Protein AF-A0A8B6FJ71-F1 (afdb_monomer_lite)

pLDDT: mean 86.59, std 10.69, range [37.06, 95.31]

Sequence (126 aa):
MKELDATSPEELDLLNKWLGPQSKKQASSLRVANVHDETRGLEKIWERLDERYGAPESVAASLKERLDRFPKIKNNEYDKLYELADLLSEIDSVKQNERYKLVLAYFDASYGVNEIVTKLPYFHAD

Organism: Mytilus galloprovincialis (NCBI:txid29158)

Foldseek 3Di:
DPDPPQDLVRVLVVCCVPDDPVLNVVLVVLCVVPVVPSPVSSVVSVVVCCVVQVQLVNVLVVLVVVLLPLAQDEPPNVVSVVVLVVSVVVLVVQCVDPNNVVVSCVCVDPVVVVSSLRSYYPDDDD

Radius of gyration: 18.81 Å; chains: 1; bounding box: 39×29×54 Å

Structure (mmCIF, N/CA/C/O backbone):
data_AF-A0A8B6FJ71-F1
#
_entry.id   AF-A0A8B6FJ71-F1
#
loop_
_atom_site.group_PDB
_atom_site.id
_atom_site.type_symbol
_atom_site.label_atom_id
_atom_site.label_alt_id
_atom_site.label_comp_id
_atom_site.label_asym_id
_atom_site.label_entity_id
_atom_site.label_seq_id
_atom_site.pdbx_PDB_ins_code
_atom_site.Cartn_x
_atom_site.Cartn_y
_atom_site.Cartn_z
_atom_site.occupancy
_atom_site.B_iso_or_equiv
_atom_site.auth_seq_id
_atom_site.auth_comp_id
_atom_site.auth_asym_id
_atom_site.auth_atom_id
_atom_site.pdbx_PDB_model_num
ATOM 1 N N . MET A 1 1 ? -1.415 17.917 -7.539 1.00 37.06 1 MET A N 1
ATOM 2 C CA . MET A 1 1 ? -0.119 17.214 -7.502 1.00 37.06 1 MET A CA 1
ATOM 3 C C . MET A 1 1 ? 0.507 17.370 -8.871 1.00 37.06 1 MET A C 1
ATOM 5 O O . MET A 1 1 ? -0.147 17.013 -9.838 1.00 37.06 1 MET A O 1
ATOM 9 N N . LYS A 1 2 ? 1.697 17.971 -8.977 1.00 40.56 2 LYS A N 1
ATOM 10 C CA . LYS A 1 2 ? 2.524 17.742 -10.164 1.00 40.56 2 LYS A CA 1
ATOM 11 C C . LYS A 1 2 ? 3.074 16.339 -9.980 1.00 40.56 2 LYS A C 1
ATOM 13 O O . LYS A 1 2 ? 3.909 16.137 -9.101 1.00 40.56 2 LYS A O 1
ATOM 18 N N . GLU A 1 3 ? 2.509 15.385 -10.707 1.00 51.53 3 GLU A N 1
ATOM 19 C CA . GLU A 1 3 ? 3.199 14.128 -10.962 1.00 51.53 3 GLU A CA 1
ATOM 20 C C . GLU A 1 3 ? 4.597 14.499 -11.465 1.00 51.53 3 GLU A C 1
ATOM 22 O O . GLU A 1 3 ? 4.761 15.495 -12.176 1.00 51.53 3 GLU A O 1
ATOM 27 N N . LEU A 1 4 ? 5.623 13.823 -10.955 1.00 58.34 4 LEU A N 1
ATOM 28 C CA . LEU A 1 4 ? 6.982 14.043 -11.426 1.00 58.34 4 LEU A CA 1
ATOM 29 C C . LEU A 1 4 ? 6.944 13.828 -12.945 1.00 58.34 4 LEU A C 1
ATOM 31 O O . LEU A 1 4 ? 6.649 12.716 -13.366 1.00 58.34 4 LEU A O 1
ATOM 35 N N . ASP A 1 5 ? 7.229 14.857 -13.752 1.00 65.81 5 ASP A N 1
ATOM 36 C CA . ASP A 1 5 ? 7.555 14.720 -15.186 1.00 65.81 5 ASP A CA 1
ATOM 37 C C . ASP A 1 5 ? 8.917 14.000 -15.312 1.00 65.81 5 ASP A C 1
ATOM 39 O O . ASP A 1 5 ? 9.865 14.500 -15.916 1.00 65.81 5 ASP A O 1
ATOM 43 N N . ALA A 1 6 ? 9.056 12.867 -14.624 1.00 70.94 6 ALA A N 1
ATOM 44 C CA . ALA A 1 6 ? 10.247 12.056 -14.608 1.00 70.94 6 ALA A CA 1
ATOM 45 C C . ALA A 1 6 ? 10.322 11.332 -15.946 1.00 70.94 6 ALA A C 1
ATOM 47 O O . ALA A 1 6 ? 9.382 10.677 -16.393 1.00 70.94 6 ALA A O 1
ATOM 48 N N . THR A 1 7 ? 11.463 11.463 -16.596 1.00 82.88 7 THR A N 1
ATOM 49 C CA . THR A 1 7 ? 11.775 10.681 -17.786 1.00 82.88 7 THR A CA 1
ATOM 50 C C . THR A 1 7 ? 11.918 9.202 -17.407 1.00 82.88 7 THR A C 1
ATOM 52 O O . THR A 1 7 ? 12.321 8.879 -16.289 1.00 82.88 7 THR A O 1
ATOM 55 N N . SER A 1 8 ? 11.642 8.278 -18.335 1.00 81.38 8 SER A N 1
ATOM 56 C CA . SER A 1 8 ? 11.806 6.831 -18.097 1.00 81.38 8 SER A CA 1
ATOM 57 C C . SER A 1 8 ? 13.142 6.438 -17.423 1.00 81.38 8 SER A C 1
ATOM 59 O O . SER A 1 8 ? 13.118 5.599 -16.519 1.00 81.38 8 SER A O 1
ATOM 61 N N . PRO A 1 9 ? 14.307 7.030 -17.764 1.00 80.31 9 PRO A N 1
ATOM 62 C CA . PRO A 1 9 ? 15.547 6.774 -17.027 1.00 80.31 9 PRO A CA 1
ATOM 63 C C . PRO A 1 9 ? 15.528 7.239 -15.561 1.00 80.31 9 PRO A C 1
ATOM 65 O O . PRO A 1 9 ? 16.057 6.534 -14.699 1.00 80.31 9 PRO A O 1
ATOM 68 N N . GLU A 1 10 ? 14.898 8.372 -15.241 1.00 85.19 10 GLU A N 1
ATOM 69 C CA . GLU A 1 10 ? 14.757 8.849 -13.857 1.00 85.19 10 GLU A CA 1
ATOM 70 C C . GLU A 1 10 ? 13.847 7.923 -13.039 1.00 85.19 10 GLU A C 1
ATOM 72 O O . GLU A 1 10 ? 14.167 7.585 -11.897 1.00 85.19 10 GLU A O 1
ATOM 77 N N . GLU A 1 11 ? 12.757 7.435 -13.633 1.00 85.31 11 GLU A N 1
ATOM 78 C CA . G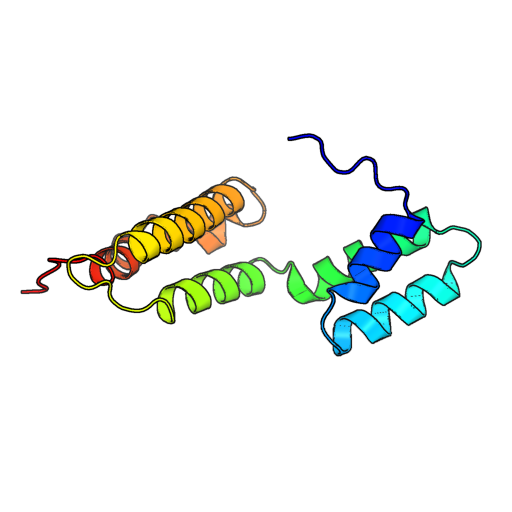LU A 1 11 ? 11.877 6.442 -13.006 1.00 85.31 11 GLU A CA 1
ATOM 79 C C . GLU A 1 11 ? 12.612 5.118 -12.739 1.00 85.31 11 GLU A C 1
ATOM 81 O O . GLU A 1 11 ? 12.492 4.535 -11.658 1.00 85.31 11 GLU A O 1
ATOM 86 N N . LEU A 1 12 ? 13.451 4.667 -13.678 1.00 84.19 12 LEU A N 1
ATOM 87 C CA . LEU A 1 12 ? 14.300 3.484 -13.500 1.00 84.19 12 LEU A CA 1
ATOM 88 C C . LEU A 1 12 ? 15.326 3.656 -12.374 1.00 84.19 12 LEU A C 1
ATOM 90 O O . LEU A 1 12 ? 15.621 2.697 -11.646 1.00 84.19 12 LEU A O 1
ATOM 94 N N . ASP A 1 13 ? 15.892 4.849 -12.219 1.00 85.25 13 ASP A N 1
ATOM 95 C CA . ASP A 1 13 ? 16.822 5.148 -11.133 1.00 85.25 13 ASP A CA 1
ATOM 96 C C . ASP A 1 13 ? 16.102 5.210 -9.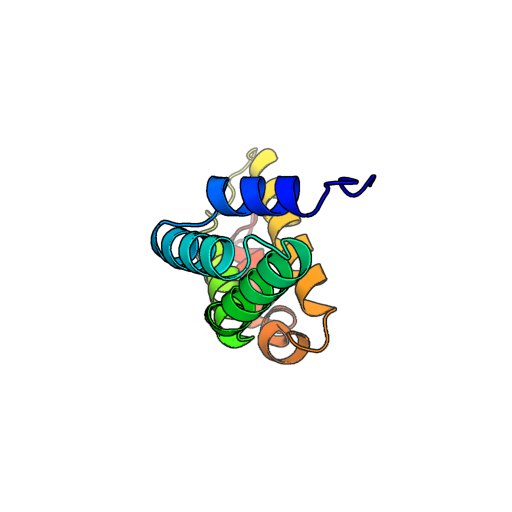778 1.00 85.25 13 ASP A C 1
ATOM 98 O O . ASP A 1 13 ? 16.605 4.659 -8.790 1.00 85.25 13 ASP A O 1
ATOM 102 N N . LEU A 1 14 ? 14.885 5.765 -9.728 1.00 87.94 14 LEU A N 1
ATOM 103 C CA . LEU A 1 14 ? 14.027 5.733 -8.540 1.00 87.94 14 LEU A CA 1
ATOM 104 C C . LEU A 1 14 ? 13.662 4.298 -8.144 1.00 87.94 14 LEU A C 1
ATOM 106 O O . LEU A 1 14 ? 13.824 3.928 -6.978 1.00 87.94 14 LEU A O 1
ATOM 110 N N . LEU A 1 15 ? 13.265 3.452 -9.097 1.00 86.50 15 LEU A N 1
ATOM 111 C CA . LEU A 1 15 ? 13.003 2.035 -8.839 1.00 86.50 15 LEU A CA 1
ATOM 112 C C . LEU A 1 15 ? 14.248 1.330 -8.289 1.00 86.50 15 LEU A C 1
ATOM 114 O O . LEU A 1 15 ? 14.184 0.646 -7.270 1.00 86.50 15 LEU A O 1
ATOM 118 N N . ASN A 1 16 ? 15.421 1.539 -8.888 1.00 82.38 16 ASN A N 1
ATOM 119 C CA . ASN A 1 16 ? 16.658 0.943 -8.372 1.00 82.38 16 ASN A CA 1
ATOM 120 C C . ASN A 1 16 ? 17.051 1.457 -6.978 1.00 82.38 16 ASN A C 1
ATOM 122 O O . ASN A 1 16 ? 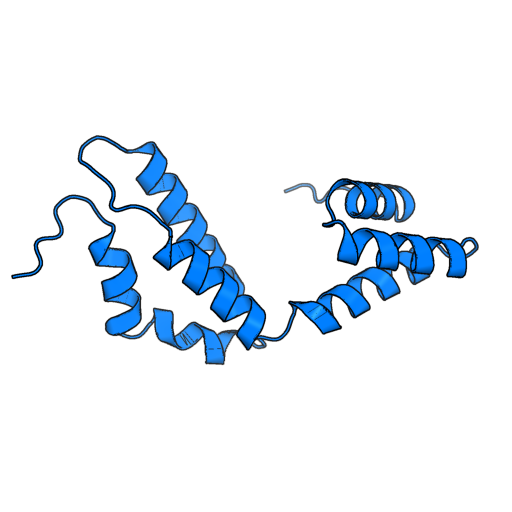17.748 0.750 -6.239 1.00 82.38 16 ASN A O 1
ATOM 126 N N . LYS A 1 17 ? 16.639 2.672 -6.609 1.00 87.38 17 LYS A N 1
ATOM 127 C CA . LYS A 1 17 ? 16.895 3.252 -5.289 1.00 87.38 17 LYS A CA 1
ATOM 128 C C . LYS A 1 17 ? 15.979 2.675 -4.210 1.00 87.38 17 LYS A C 1
ATOM 130 O O . LYS A 1 17 ? 16.466 2.402 -3.116 1.00 87.38 17 LYS A O 1
ATOM 135 N N . TRP A 1 18 ? 14.696 2.483 -4.514 1.00 87.19 18 TRP A N 1
ATOM 136 C CA . TRP A 1 18 ? 13.669 2.186 -3.507 1.00 87.19 18 TRP A CA 1
ATOM 137 C C . TRP A 1 18 ? 13.197 0.731 -3.473 1.00 87.19 18 TRP A C 1
ATOM 139 O O . TRP A 1 18 ? 12.611 0.305 -2.479 1.00 87.19 18 TRP A O 1
ATOM 149 N N . LEU A 1 19 ? 13.473 -0.063 -4.509 1.00 88.62 19 LEU A N 1
ATOM 150 C CA . LEU A 1 19 ? 13.136 -1.484 -4.500 1.00 88.62 19 LEU A CA 1
ATOM 151 C C . LEU A 1 19 ? 13.965 -2.264 -3.470 1.00 88.62 19 LEU A C 1
ATOM 153 O O . LEU A 1 19 ? 15.181 -2.096 -3.342 1.00 88.62 19 LEU A O 1
ATOM 157 N N . GLY A 1 20 ? 13.299 -3.206 -2.796 1.00 87.81 20 GLY A N 1
ATOM 158 C CA . GLY A 1 20 ? 13.950 -4.172 -1.916 1.00 87.81 20 GLY A CA 1
ATOM 159 C C . GLY A 1 20 ? 14.967 -5.057 -2.656 1.00 87.81 20 GLY A C 1
ATOM 160 O O . GLY A 1 20 ? 14.934 -5.175 -3.884 1.00 87.81 20 GLY A O 1
ATOM 161 N N . PRO A 1 21 ? 15.869 -5.742 -1.933 1.00 87.69 21 PRO A N 1
ATOM 162 C CA . PRO A 1 21 ? 17.033 -6.421 -2.514 1.00 87.69 21 PRO A CA 1
ATOM 163 C C . PRO A 1 21 ? 16.686 -7.498 -3.553 1.00 87.69 21 PRO A C 1
ATOM 165 O O . PRO A 1 21 ? 17.459 -7.718 -4.484 1.00 87.69 21 PRO A O 1
ATOM 168 N N . GLN A 1 22 ? 15.537 -8.168 -3.420 1.00 86.56 22 GLN A N 1
ATOM 169 C CA . GLN A 1 22 ? 15.075 -9.154 -4.402 1.00 86.56 22 GLN A CA 1
ATOM 170 C C . GLN A 1 22 ? 14.537 -8.482 -5.672 1.00 86.56 22 GLN A C 1
ATOM 172 O O . GLN A 1 22 ? 15.013 -8.780 -6.769 1.00 86.56 22 GLN A O 1
ATOM 177 N N . SER A 1 23 ? 13.613 -7.531 -5.527 1.00 88.00 23 SER A N 1
ATOM 178 C CA . SER A 1 23 ? 13.024 -6.787 -6.645 1.00 88.00 23 SER A CA 1
ATOM 179 C C . SER A 1 23 ? 14.068 -5.975 -7.413 1.00 88.00 23 SER A C 1
ATOM 181 O O . SER A 1 23 ? 14.032 -5.921 -8.639 1.00 88.00 23 SER A O 1
ATOM 183 N N . LYS A 1 24 ? 15.070 -5.429 -6.715 1.00 90.06 24 LYS A N 1
ATOM 184 C CA . LYS A 1 24 ? 16.181 -4.687 -7.319 1.00 90.06 24 LYS A CA 1
ATOM 185 C C . LYS A 1 24 ? 17.028 -5.546 -8.258 1.00 90.06 24 LYS A C 1
ATOM 187 O O . LYS A 1 24 ? 17.355 -5.096 -9.351 1.00 90.06 24 LYS A O 1
ATOM 192 N N . LYS A 1 25 ? 17.351 -6.792 -7.880 1.00 89.44 25 LYS A N 1
ATOM 193 C CA . LYS A 1 25 ? 18.098 -7.719 -8.757 1.00 89.44 25 LYS A CA 1
ATOM 194 C C . LYS A 1 25 ? 17.358 -7.956 -10.071 1.00 89.44 25 LYS A C 1
ATOM 196 O O . LYS A 1 25 ? 17.962 -7.924 -11.140 1.00 89.44 25 LYS A O 1
ATOM 201 N N . GLN A 1 26 ? 16.047 -8.160 -9.983 1.00 87.94 26 GLN A N 1
ATOM 202 C CA . GLN A 1 26 ? 15.207 -8.353 -11.154 1.00 87.94 26 GLN A CA 1
ATOM 203 C C . GLN A 1 26 ? 15.109 -7.083 -12.007 1.00 87.94 26 GLN A C 1
ATOM 205 O O . GLN A 1 26 ? 15.300 -7.161 -13.220 1.00 87.94 26 GLN A O 1
ATOM 210 N N . ALA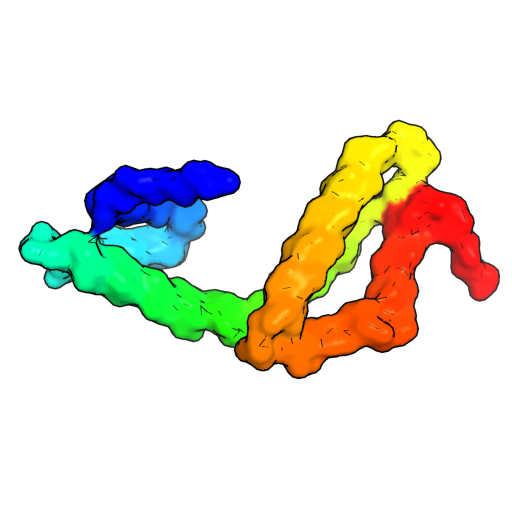 A 1 27 ? 14.883 -5.925 -11.385 1.00 88.12 27 ALA A N 1
ATOM 211 C CA . ALA A 1 27 ? 14.820 -4.642 -12.078 1.00 88.12 27 ALA A CA 1
ATOM 212 C C . ALA A 1 27 ? 16.130 -4.318 -12.813 1.00 88.12 27 ALA A C 1
ATOM 214 O O . ALA A 1 27 ? 16.110 -3.952 -13.985 1.00 88.12 27 ALA A O 1
ATOM 215 N N . SER A 1 28 ? 17.279 -4.553 -12.172 1.00 87.06 28 SER A N 1
ATOM 216 C CA . SER A 1 28 ? 18.594 -4.395 -12.803 1.00 87.06 28 SER A CA 1
ATOM 217 C C . SER A 1 28 ? 18.775 -5.330 -14.005 1.00 87.06 28 SER A C 1
ATOM 219 O O . SER A 1 28 ? 19.244 -4.896 -15.054 1.00 87.06 28 SER A O 1
ATOM 221 N N . SER A 1 29 ? 18.356 -6.597 -13.896 1.00 88.31 29 SER A N 1
ATOM 222 C CA . SER A 1 29 ? 18.428 -7.547 -15.015 1.00 88.31 29 SER A CA 1
ATOM 223 C C . SER A 1 29 ? 17.548 -7.130 -16.197 1.00 88.31 29 SER A C 1
ATOM 225 O O . SER A 1 29 ? 17.966 -7.272 -17.345 1.00 88.31 29 SER A O 1
ATOM 227 N N . LEU A 1 30 ? 16.339 -6.627 -15.931 1.00 86.19 30 LEU A N 1
ATOM 228 C CA . LEU A 1 30 ? 15.417 -6.163 -16.970 1.00 86.19 30 LEU A CA 1
ATOM 229 C C . LEU A 1 30 ? 15.902 -4.864 -17.620 1.00 86.19 30 LEU A C 1
ATOM 231 O O . LEU A 1 30 ? 15.792 -4.729 -18.835 1.00 86.19 30 LEU A O 1
ATOM 235 N N . ARG A 1 31 ? 16.514 -3.956 -16.852 1.00 85.62 31 ARG A N 1
ATOM 236 C CA . ARG A 1 31 ? 17.152 -2.745 -17.387 1.00 85.62 31 ARG A CA 1
ATOM 237 C C . ARG A 1 31 ? 18.269 -3.091 -18.370 1.00 85.62 31 ARG A C 1
ATOM 239 O O . ARG A 1 31 ? 18.265 -2.591 -19.487 1.00 85.62 31 ARG A O 1
ATOM 246 N N . VAL A 1 32 ? 19.183 -3.992 -17.995 1.00 87.25 32 VAL A N 1
ATOM 247 C CA . VAL A 1 32 ? 20.283 -4.427 -18.881 1.00 87.25 32 VAL A CA 1
ATOM 248 C C . VAL A 1 32 ? 19.745 -5.077 -20.159 1.00 87.25 32 VAL A C 1
ATOM 250 O O . VAL A 1 32 ? 20.248 -4.807 -21.246 1.00 87.25 32 VAL A O 1
ATOM 253 N N . ALA A 1 33 ? 18.694 -5.894 -20.051 1.00 87.31 33 ALA A N 1
ATOM 254 C CA . ALA A 1 33 ? 18.088 -6.561 -21.202 1.00 87.31 33 ALA A CA 1
ATOM 255 C C . ALA A 1 33 ? 17.373 -5.608 -22.181 1.00 87.31 33 ALA A C 1
ATOM 257 O O . ALA A 1 33 ? 17.154 -5.985 -23.329 1.00 87.31 33 ALA A O 1
ATOM 258 N N . ASN A 1 34 ? 17.007 -4.396 -21.747 1.00 85.38 34 ASN A N 1
ATOM 259 C CA . ASN A 1 34 ? 16.319 -3.397 -22.569 1.00 85.38 34 ASN A CA 1
ATOM 260 C C . ASN A 1 34 ? 17.115 -2.074 -22.621 1.00 85.38 34 ASN A C 1
ATOM 262 O O . ASN A 1 34 ? 16.531 -1.001 -22.675 1.00 85.38 34 ASN A O 1
ATOM 266 N N . VAL A 1 35 ? 18.454 -2.133 -22.633 1.00 82.62 35 VAL A N 1
ATOM 267 C CA . VAL A 1 35 ? 19.331 -0.936 -22.632 1.00 82.62 35 VAL A CA 1
ATOM 268 C C . VAL A 1 35 ? 19.099 0.014 -23.820 1.00 82.62 35 VAL A C 1
ATOM 270 O O . VAL A 1 35 ? 19.436 1.188 -23.751 1.00 82.62 35 VAL A O 1
ATOM 273 N N . HIS A 1 36 ? 18.530 -0.492 -24.915 1.00 83.00 36 HIS A N 1
ATOM 274 C CA . HIS A 1 36 ? 18.214 0.286 -26.116 1.00 83.00 36 HIS A CA 1
ATOM 275 C C . HIS A 1 36 ? 16.780 0.841 -26.130 1.00 83.00 36 HIS A C 1
ATOM 277 O O . HIS A 1 36 ? 16.430 1.566 -27.056 1.00 83.00 36 HIS A O 1
ATOM 283 N N . ASP A 1 37 ? 15.958 0.479 -25.142 1.00 84.88 37 ASP A N 1
ATOM 284 C CA . ASP A 1 37 ? 14.550 0.865 -25.028 1.00 84.88 37 ASP A CA 1
ATOM 285 C C . ASP A 1 37 ? 14.149 0.914 -23.543 1.00 84.88 37 ASP A C 1
ATOM 287 O O . ASP A 1 37 ? 13.642 -0.049 -22.955 1.00 84.88 37 ASP A O 1
ATOM 291 N N . GLU A 1 38 ? 14.460 2.046 -22.914 1.00 81.62 38 GLU A N 1
ATOM 292 C CA . GLU A 1 38 ? 14.301 2.250 -21.473 1.00 81.62 38 GLU A CA 1
ATOM 293 C C . GLU A 1 38 ? 12.830 2.283 -21.045 1.00 81.62 38 GLU A C 1
ATOM 295 O O . GLU A 1 38 ? 12.503 1.786 -19.968 1.00 81.62 38 GLU A O 1
ATOM 300 N N . THR A 1 39 ? 11.938 2.788 -21.902 1.00 87.06 39 THR A N 1
ATOM 301 C CA . THR A 1 39 ? 10.489 2.800 -21.661 1.00 87.06 39 THR A CA 1
ATOM 302 C C . THR A 1 39 ? 9.949 1.376 -21.587 1.00 87.06 39 THR A C 1
ATOM 304 O O . THR A 1 39 ? 9.321 1.004 -20.597 1.00 87.06 39 THR A O 1
ATOM 307 N N . ARG A 1 40 ? 10.301 0.519 -22.552 1.00 87.31 40 ARG A N 1
ATOM 308 C CA . ARG A 1 40 ? 9.932 -0.902 -22.502 1.00 87.31 40 ARG A CA 1
ATOM 309 C C . ARG A 1 40 ? 10.564 -1.630 -21.316 1.00 87.31 40 ARG A C 1
ATOM 311 O O . ARG A 1 40 ? 9.978 -2.557 -20.752 1.00 87.31 40 ARG A O 1
ATOM 318 N N . GLY A 1 41 ? 11.788 -1.251 -20.949 1.00 87.50 41 GLY A N 1
ATOM 319 C CA . GLY A 1 41 ? 12.456 -1.756 -19.753 1.00 87.50 41 GLY A CA 1
ATOM 320 C C . GLY A 1 41 ? 11.668 -1.441 -18.483 1.00 87.50 41 GLY A C 1
ATOM 321 O O . GLY A 1 41 ? 11.472 -2.330 -17.655 1.00 87.50 41 GLY A O 1
ATOM 322 N N . LEU A 1 42 ? 11.188 -0.204 -18.360 1.00 89.19 42 LEU A N 1
ATOM 323 C CA . LEU A 1 42 ? 10.379 0.263 -17.243 1.00 89.19 42 LEU A CA 1
ATOM 324 C C . LEU A 1 42 ? 9.030 -0.464 -17.161 1.00 89.19 42 LEU A C 1
ATOM 326 O O . LEU A 1 42 ? 8.695 -0.988 -16.099 1.00 89.19 42 LEU A O 1
ATOM 330 N N . GLU A 1 43 ? 8.303 -0.567 -18.275 1.00 90.75 43 GLU A N 1
ATOM 331 C CA . GLU A 1 43 ? 7.023 -1.290 -18.350 1.00 90.75 43 GLU A CA 1
ATOM 332 C C . GLU A 1 43 ? 7.168 -2.733 -17.857 1.00 90.75 43 GLU A C 1
ATOM 334 O O . GLU A 1 43 ? 6.457 -3.162 -16.951 1.00 90.75 43 GLU A O 1
ATOM 339 N N . LYS A 1 44 ? 8.172 -3.462 -18.359 1.00 90.50 44 LYS A N 1
ATOM 340 C CA . LYS A 1 44 ? 8.429 -4.849 -17.943 1.00 90.50 44 LYS A CA 1
ATOM 341 C C . LYS A 1 44 ? 8.776 -4.989 -16.467 1.00 90.50 44 LYS A C 1
ATOM 343 O O . LYS A 1 44 ? 8.537 -6.044 -15.876 1.00 90.50 44 LYS A O 1
ATOM 348 N N . ILE A 1 45 ? 9.414 -3.980 -15.874 1.00 92.12 45 ILE A N 1
ATOM 349 C CA . ILE A 1 45 ? 9.706 -3.988 -14.439 1.00 92.12 45 ILE A CA 1
ATOM 350 C C . ILE A 1 45 ? 8.403 -3.840 -13.657 1.00 92.12 45 ILE A C 1
ATOM 352 O O . ILE A 1 45 ? 8.184 -4.618 -12.729 1.00 92.12 45 ILE A O 1
ATOM 356 N N . TRP A 1 46 ? 7.528 -2.916 -14.053 1.00 92.50 46 TRP A N 1
ATOM 357 C CA . TRP A 1 46 ? 6.220 -2.734 -13.425 1.00 92.50 46 TRP A CA 1
ATOM 358 C C . TRP A 1 46 ? 5.308 -3.950 -13.579 1.00 92.50 46 TRP A C 1
ATOM 360 O O . TRP A 1 46 ? 4.792 -4.425 -12.570 1.00 92.50 46 TRP A O 1
ATOM 370 N N . GLU A 1 47 ? 5.187 -4.515 -14.784 1.00 92.44 47 GLU A N 1
ATOM 371 C CA . GLU A 1 47 ? 4.437 -5.758 -15.036 1.00 92.44 47 GLU A CA 1
ATOM 372 C C . GLU A 1 47 ? 4.881 -6.861 -14.080 1.00 92.44 47 GLU A C 1
ATOM 374 O O . GLU A 1 47 ? 4.084 -7.538 -13.439 1.00 92.44 47 GLU A O 1
ATOM 379 N N . ARG A 1 48 ? 6.193 -7.009 -13.924 1.00 90.25 48 ARG A N 1
ATOM 380 C CA . ARG A 1 48 ? 6.764 -8.057 -13.098 1.00 90.25 48 ARG A CA 1
ATOM 381 C C . ARG A 1 48 ? 6.589 -7.825 -11.598 1.00 90.25 48 ARG A C 1
ATOM 383 O O . ARG A 1 48 ? 6.491 -8.791 -10.837 1.00 90.25 48 ARG A O 1
ATOM 390 N N . LEU A 1 49 ? 6.614 -6.569 -11.159 1.00 91.56 49 LEU A N 1
ATOM 391 C CA . LEU A 1 49 ? 6.283 -6.205 -9.784 1.00 91.56 49 LEU A CA 1
ATOM 392 C C . LEU A 1 49 ? 4.809 -6.503 -9.502 1.00 91.56 49 LEU A C 1
ATOM 394 O O . LEU A 1 49 ? 4.509 -7.093 -8.467 1.00 91.56 49 LEU A O 1
ATOM 398 N N . ASP A 1 50 ? 3.917 -6.178 -10.437 1.00 91.12 50 ASP A N 1
ATOM 399 C CA . ASP A 1 50 ? 2.492 -6.487 -10.334 1.00 91.12 50 ASP A CA 1
ATOM 400 C C . ASP A 1 50 ? 2.233 -8.004 -10.309 1.00 91.12 50 ASP A C 1
ATOM 402 O O . ASP A 1 50 ? 1.508 -8.484 -9.442 1.00 91.12 50 ASP A O 1
ATOM 406 N N . GLU A 1 51 ? 2.917 -8.786 -11.153 1.00 90.38 51 GLU A N 1
ATOM 407 C CA . GLU A 1 51 ? 2.849 -10.257 -11.139 1.00 90.38 51 GLU A CA 1
ATOM 408 C C . GLU A 1 51 ? 3.220 -10.854 -9.772 1.00 90.38 51 GLU A C 1
ATOM 410 O O . GLU A 1 51 ? 2.636 -11.849 -9.342 1.00 90.38 51 GLU A O 1
ATOM 415 N N . ARG A 1 52 ? 4.227 -10.287 -9.096 1.00 88.56 52 ARG A N 1
ATOM 416 C CA . ARG A 1 52 ? 4.735 -10.821 -7.821 1.00 88.56 52 ARG A CA 1
ATOM 417 C C . ARG A 1 52 ? 3.990 -10.303 -6.597 1.00 88.56 52 ARG A C 1
ATOM 419 O O . ARG A 1 52 ? 3.909 -11.029 -5.610 1.00 88.56 52 ARG A O 1
ATOM 426 N N . TYR A 1 53 ? 3.536 -9.053 -6.625 1.00 88.88 53 TYR A N 1
ATOM 427 C CA . TYR A 1 53 ? 3.071 -8.334 -5.434 1.00 88.88 53 TYR A CA 1
ATOM 428 C C . TYR A 1 53 ? 1.682 -7.705 -5.597 1.00 88.88 53 TYR A C 1
ATOM 430 O O . TYR A 1 53 ? 1.062 -7.357 -4.598 1.00 88.88 53 TYR A O 1
ATOM 438 N N . GLY A 1 54 ? 1.179 -7.582 -6.826 1.00 90.00 54 GLY A N 1
ATOM 439 C CA . GLY A 1 54 ? -0.120 -6.983 -7.150 1.00 90.00 54 GLY A CA 1
ATOM 440 C C . GLY A 1 54 ? -1.302 -7.949 -7.048 1.00 90.00 54 GLY A C 1
ATOM 441 O O . GLY A 1 54 ? -2.431 -7.586 -7.383 1.00 90.00 54 GLY A O 1
ATOM 442 N N . ALA A 1 55 ? -1.087 -9.196 -6.614 1.00 92.94 55 ALA A N 1
ATOM 443 C CA . ALA A 1 55 ? -2.188 -10.112 -6.329 1.00 92.94 55 ALA A CA 1
ATOM 444 C C . ALA A 1 55 ? -3.112 -9.488 -5.262 1.00 92.94 55 ALA A C 1
ATOM 446 O O . ALA A 1 55 ? -2.600 -9.049 -4.223 1.00 92.94 55 ALA A O 1
ATOM 447 N N . PRO A 1 56 ? -4.444 -9.436 -5.474 1.00 91.94 56 PRO 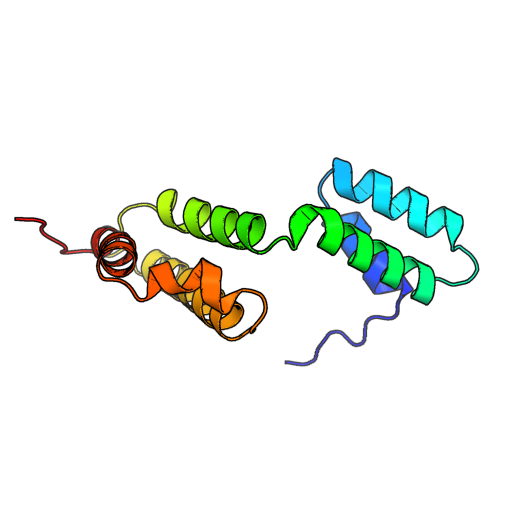A N 1
ATOM 448 C CA . PRO A 1 56 ? -5.363 -8.783 -4.543 1.00 91.94 56 PRO A CA 1
ATOM 449 C C . PRO A 1 56 ? -5.216 -9.261 -3.098 1.00 91.94 56 PRO A C 1
ATOM 451 O O . PRO A 1 56 ? -5.253 -8.459 -2.168 1.00 91.94 56 PRO A O 1
ATOM 454 N N . GLU A 1 57 ? -4.972 -10.554 -2.908 1.00 91.81 57 GLU A N 1
ATOM 455 C CA . GLU A 1 57 ? -4.767 -11.185 -1.609 1.00 91.81 57 GLU A CA 1
ATOM 456 C C . GLU A 1 57 ? -3.484 -10.697 -0.934 1.00 91.81 57 GLU A C 1
ATOM 458 O O . GLU A 1 57 ? -3.468 -10.479 0.273 1.00 91.81 57 GLU A O 1
ATOM 463 N N . SER A 1 58 ? -2.414 -10.497 -1.708 1.00 92.12 58 SER A N 1
ATOM 464 C CA . SER A 1 58 ? -1.130 -10.011 -1.190 1.00 92.12 58 SER A CA 1
ATOM 465 C C . SER A 1 58 ? -1.221 -8.545 -0.774 1.00 92.12 58 SER A C 1
ATOM 467 O O . SER A 1 58 ? -0.752 -8.180 0.304 1.00 92.12 58 SER A O 1
ATOM 469 N N . VAL A 1 59 ? -1.883 -7.716 -1.588 1.00 92.56 59 VAL A N 1
ATOM 470 C CA . VAL A 1 59 ? -2.131 -6.302 -1.269 1.00 92.56 59 VAL A CA 1
ATOM 471 C C . VAL A 1 59 ? -3.019 -6.184 -0.028 1.00 92.56 59 VAL A C 1
ATOM 473 O O . VAL A 1 59 ? -2.670 -5.473 0.915 1.00 92.56 59 VAL A O 1
ATOM 476 N N . ALA A 1 60 ? -4.126 -6.932 0.022 1.00 91.69 60 ALA A N 1
ATOM 477 C CA . ALA A 1 60 ? -5.028 -6.937 1.170 1.00 91.69 60 ALA A CA 1
ATOM 478 C C . ALA A 1 60 ? -4.338 -7.433 2.449 1.00 91.69 60 ALA A C 1
ATOM 480 O O . ALA A 1 60 ? -4.479 -6.803 3.496 1.00 91.69 60 ALA A O 1
ATOM 481 N N . ALA A 1 61 ? -3.544 -8.506 2.369 1.00 92.50 61 ALA A N 1
ATOM 482 C CA . ALA A 1 61 ? -2.777 -9.013 3.503 1.00 92.50 61 ALA A CA 1
ATOM 483 C C . ALA A 1 61 ? -1.756 -7.986 4.012 1.00 92.50 61 ALA A C 1
ATOM 485 O O . ALA A 1 61 ? -1.648 -7.784 5.219 1.00 92.50 61 ALA A O 1
ATOM 486 N N . SER A 1 62 ? -1.057 -7.290 3.110 1.00 93.62 62 SER A N 1
ATOM 487 C CA . SER A 1 62 ? -0.108 -6.234 3.479 1.00 93.62 62 SER A CA 1
ATOM 488 C C . SER A 1 62 ? -0.795 -5.056 4.181 1.00 93.62 62 SER A C 1
ATOM 490 O O . SER A 1 62 ? -0.257 -4.517 5.149 1.00 93.62 62 SER A O 1
ATOM 492 N N . LEU A 1 63 ? -1.970 -4.629 3.706 1.00 93.75 63 LEU A N 1
ATOM 493 C CA . LEU A 1 63 ? -2.745 -3.557 4.343 1.00 93.75 63 LEU A CA 1
ATOM 494 C C . LEU A 1 63 ? -3.269 -3.989 5.715 1.00 93.75 63 LEU A C 1
ATOM 496 O O . LEU A 1 63 ? -3.128 -3.247 6.689 1.00 93.75 63 LEU A O 1
ATOM 500 N N . LYS A 1 64 ? -3.801 -5.214 5.808 1.00 92.06 64 LYS A N 1
ATOM 501 C CA . LYS A 1 64 ? -4.249 -5.804 7.071 1.00 92.06 64 LYS A CA 1
ATOM 502 C C . LYS A 1 64 ? -3.112 -5.866 8.085 1.00 92.06 64 LYS A C 1
ATOM 504 O O . LYS A 1 64 ? -3.267 -5.396 9.203 1.00 92.06 64 LYS A O 1
ATOM 509 N N . GLU A 1 65 ? -1.949 -6.370 7.685 1.00 93.81 65 GLU A N 1
ATOM 510 C CA . GLU A 1 65 ? -0.790 -6.492 8.566 1.00 93.81 65 GLU A CA 1
ATOM 511 C C . GLU A 1 65 ? -0.327 -5.132 9.108 1.00 93.81 65 GLU A C 1
ATOM 513 O O . GLU A 1 65 ? 0.030 -5.016 10.283 1.00 93.81 65 GLU A O 1
ATOM 518 N N . ARG A 1 66 ? -0.352 -4.083 8.278 1.00 94.50 66 ARG A N 1
ATOM 519 C CA . ARG A 1 66 ? -0.025 -2.717 8.713 1.00 94.50 66 ARG A CA 1
ATOM 520 C C . ARG A 1 66 ? -1.019 -2.198 9.748 1.00 94.50 66 ARG A C 1
ATOM 522 O O . ARG A 1 66 ? -0.585 -1.599 10.730 1.00 94.50 66 ARG A O 1
ATOM 529 N N . LEU A 1 67 ? -2.315 -2.460 9.566 1.00 93.19 67 LEU A N 1
ATOM 530 C CA . LEU A 1 67 ? -3.344 -2.096 10.543 1.00 93.19 67 LEU A CA 1
ATOM 531 C C . LEU A 1 67 ? -3.216 -2.911 11.841 1.00 93.19 67 LEU A C 1
ATOM 533 O O . LEU A 1 67 ? -3.298 -2.354 12.938 1.00 93.19 67 LEU A O 1
ATOM 537 N N . ASP A 1 68 ? -2.945 -4.211 11.736 1.00 91.56 68 ASP A N 1
ATOM 538 C CA . ASP A 1 68 ? -2.769 -5.105 12.883 1.00 91.56 68 ASP A CA 1
ATOM 539 C C . ASP A 1 68 ? -1.581 -4.662 13.745 1.00 91.56 68 ASP A C 1
ATOM 541 O O . ASP A 1 68 ? -1.706 -4.545 14.969 1.00 91.56 68 ASP A O 1
ATOM 545 N N . ARG A 1 69 ? -0.454 -4.336 13.097 1.00 93.75 69 ARG A N 1
ATOM 546 C CA . ARG A 1 69 ? 0.763 -3.817 13.738 1.00 93.75 69 ARG A CA 1
ATOM 547 C C . ARG A 1 69 ? 0.618 -2.381 14.242 1.00 93.75 69 ARG A C 1
ATOM 549 O O . ARG A 1 69 ? 1.445 -1.959 15.053 1.00 93.75 69 ARG A O 1
ATOM 556 N N . PHE A 1 70 ? -0.399 -1.639 13.797 1.00 93.81 70 PHE A N 1
ATOM 557 C CA . PHE A 1 70 ? -0.629 -0.277 14.263 1.00 93.81 70 PHE A CA 1
ATOM 558 C C . PHE A 1 70 ? -0.907 -0.291 15.778 1.00 93.81 70 PHE A C 1
ATOM 560 O O . PHE A 1 70 ? -1.773 -1.047 16.245 1.00 93.81 70 PHE A O 1
ATOM 567 N N . PRO A 1 71 ? -0.166 0.486 16.585 1.00 91.19 71 PRO A N 1
ATOM 568 C CA . PRO A 1 71 ? -0.303 0.446 18.035 1.00 91.19 71 PRO A CA 1
ATOM 569 C C . PRO A 1 71 ? -1.629 1.067 18.492 1.00 91.19 71 PRO A C 1
ATOM 571 O O . PRO A 1 71 ? -2.181 1.943 17.831 1.00 91.19 71 PRO A O 1
ATOM 574 N N . LYS A 1 72 ? -2.122 0.666 19.671 1.00 91.50 72 LYS A N 1
ATOM 575 C CA . LYS A 1 72 ? -3.244 1.369 20.310 1.00 91.50 72 LYS A CA 1
ATOM 576 C C . LYS A 1 72 ? -2.812 2.794 20.667 1.00 91.50 72 LYS A C 1
ATOM 578 O O . LYS A 1 72 ? -1.799 2.979 21.345 1.00 91.50 72 LYS A O 1
ATOM 583 N N . ILE A 1 73 ? -3.590 3.768 20.215 1.00 91.56 73 ILE A N 1
ATOM 584 C CA . ILE A 1 73 ? -3.343 5.195 20.397 1.00 91.56 73 ILE A CA 1
ATOM 585 C C . ILE A 1 73 ? -3.715 5.578 21.831 1.00 91.56 73 ILE A C 1
ATOM 587 O O . ILE A 1 73 ? -4.806 5.275 22.321 1.00 91.56 73 ILE A O 1
ATOM 591 N N . LYS A 1 74 ? -2.786 6.235 22.522 1.00 87.94 74 LYS A N 1
ATOM 592 C CA . LYS A 1 74 ? -2.993 6.780 23.864 1.00 87.94 74 LYS A CA 1
ATOM 593 C C . LYS A 1 74 ? -3.531 8.206 23.791 1.00 87.94 74 LYS A C 1
ATOM 595 O O . LYS A 1 74 ? -3.461 8.883 22.766 1.00 87.94 74 LYS A O 1
ATOM 600 N N . ASN A 1 75 ? -4.023 8.693 24.926 1.00 81.31 75 ASN A N 1
ATOM 601 C CA . ASN A 1 75 ? -4.426 10.089 25.052 1.00 81.31 75 ASN A CA 1
ATOM 602 C C . ASN A 1 75 ? -3.241 11.007 24.731 1.00 81.31 75 ASN A C 1
ATOM 604 O O . ASN A 1 75 ? -2.134 10.776 25.216 1.00 81.31 75 ASN A O 1
ATOM 608 N N . ASN A 1 76 ? -3.508 12.060 23.953 1.00 83.62 76 ASN A N 1
ATOM 609 C CA . ASN A 1 76 ? -2.537 13.075 23.536 1.00 83.62 76 ASN A CA 1
ATOM 610 C C . ASN A 1 76 ? -1.515 12.635 22.459 1.00 83.62 76 ASN A C 1
ATOM 612 O O . ASN A 1 76 ? -0.589 13.389 22.176 1.00 83.62 76 ASN A O 1
ATOM 616 N N . GLU A 1 77 ? -1.681 11.464 21.828 1.00 89.38 77 GLU A N 1
ATOM 617 C CA . GLU A 1 77 ? -0.888 11.034 20.658 1.00 89.38 77 GLU A CA 1
ATOM 618 C C . GLU A 1 77 ? -1.553 11.472 19.336 1.00 89.38 77 GLU A C 1
ATOM 620 O O . GLU A 1 77 ? -1.967 10.641 18.527 1.00 89.38 77 GLU A O 1
ATOM 625 N N . TYR A 1 78 ? -1.689 12.786 19.121 1.00 88.75 78 TYR A N 1
ATOM 626 C CA . TYR A 1 78 ? -2.391 13.326 17.945 1.00 88.75 78 TYR A CA 1
ATOM 627 C C . TYR A 1 78 ? -1.730 12.950 16.614 1.00 88.75 78 TYR A C 1
ATOM 629 O O . TYR A 1 78 ? -2.440 12.665 15.655 1.00 88.75 78 TYR A O 1
ATOM 637 N N . ASP A 1 79 ? -0.399 12.868 16.565 1.00 91.69 79 ASP A N 1
ATOM 638 C CA . ASP A 1 79 ? 0.328 12.486 15.346 1.00 91.69 79 ASP A CA 1
ATOM 639 C C . ASP A 1 79 ? -0.069 11.079 14.873 1.00 91.69 79 ASP A C 1
ATOM 641 O O . ASP A 1 79 ? -0.322 10.861 13.692 1.00 91.69 79 ASP A O 1
ATOM 645 N N . LYS A 1 80 ? -0.267 10.138 15.806 1.00 91.75 80 LYS A N 1
ATOM 646 C CA . LYS A 1 80 ? -0.706 8.773 15.480 1.00 91.75 80 LYS A CA 1
ATOM 647 C C . LYS A 1 80 ? -2.148 8.702 14.989 1.00 91.75 80 LYS A C 1
ATOM 649 O O . LYS A 1 80 ? -2.493 7.769 14.272 1.00 91.75 80 LYS A O 1
ATOM 654 N N . LEU A 1 81 ? -3.002 9.652 15.376 1.00 91.44 81 LEU A N 1
ATOM 655 C CA . LEU A 1 81 ? -4.352 9.740 14.810 1.00 91.44 81 LEU A CA 1
ATOM 656 C C . LEU A 1 81 ? -4.285 10.110 13.329 1.00 91.44 81 LEU A C 1
ATOM 658 O O . LEU A 1 81 ? -5.025 9.529 12.539 1.00 91.44 81 LEU A O 1
ATOM 662 N N . TYR A 1 82 ? -3.382 11.020 12.957 1.00 93.44 82 TYR A N 1
ATOM 663 C CA . TYR A 1 82 ? -3.139 11.349 11.555 1.00 93.44 82 TYR A CA 1
ATOM 664 C C . TYR A 1 82 ? -2.505 10.177 10.804 1.00 93.44 82 TYR A C 1
ATOM 666 O O . TYR A 1 82 ? -3.014 9.813 9.754 1.00 93.44 82 TYR A O 1
ATOM 674 N N . GLU A 1 83 ? -1.505 9.498 11.374 1.00 94.62 83 GLU A N 1
ATOM 675 C CA . GLU A 1 83 ? -0.921 8.297 10.750 1.00 94.62 83 GLU A CA 1
ATOM 676 C C . GLU A 1 83 ? -1.963 7.184 10.522 1.00 94.62 83 GLU A C 1
ATOM 678 O O . GLU A 1 83 ? -1.951 6.514 9.487 1.00 94.62 83 GLU A O 1
ATOM 683 N N . LEU A 1 84 ? -2.888 6.987 11.471 1.00 93.94 84 LEU A N 1
ATOM 684 C CA . LEU A 1 84 ? -3.996 6.048 11.299 1.00 93.94 84 LEU A CA 1
ATOM 685 C C . LEU A 1 84 ? -4.957 6.528 10.205 1.00 93.94 84 LEU A C 1
ATOM 687 O O . LEU A 1 84 ? -5.367 5.727 9.371 1.00 93.94 84 LEU A O 1
ATOM 691 N N . ALA A 1 85 ? -5.308 7.815 10.182 1.00 93.62 85 ALA A N 1
ATOM 692 C CA . ALA A 1 85 ? -6.167 8.385 9.146 1.00 93.62 85 ALA A CA 1
ATOM 693 C C . ALA A 1 85 ? -5.546 8.259 7.744 1.00 93.62 85 ALA A C 1
ATOM 695 O O . ALA A 1 85 ? -6.258 7.934 6.793 1.00 93.62 85 ALA A O 1
ATOM 696 N N . ASP A 1 86 ? -4.231 8.437 7.623 1.00 95.31 86 ASP A N 1
ATOM 697 C CA . ASP A 1 86 ? -3.487 8.254 6.378 1.00 95.31 86 ASP A CA 1
ATOM 698 C C . ASP A 1 86 ? -3.542 6.791 5.918 1.00 95.31 86 ASP A C 1
ATOM 700 O O . ASP A 1 86 ? -3.867 6.517 4.762 1.00 95.31 86 ASP A O 1
ATOM 704 N N . LEU A 1 87 ? -3.321 5.836 6.833 1.00 94.88 87 LEU A N 1
ATOM 705 C CA . LEU A 1 87 ? -3.449 4.405 6.535 1.00 94.88 87 LEU A CA 1
ATOM 706 C C . LEU A 1 87 ? -4.872 4.034 6.085 1.00 94.88 87 LEU A C 1
ATOM 708 O O . LEU A 1 87 ? -5.042 3.268 5.138 1.00 94.88 87 LEU A O 1
ATOM 712 N N . LEU A 1 88 ? -5.900 4.571 6.744 1.00 94.25 88 LEU A N 1
ATOM 713 C CA . LEU A 1 88 ? -7.296 4.326 6.369 1.00 94.25 88 LEU A CA 1
ATOM 714 C C . LEU A 1 88 ? -7.652 4.958 5.020 1.00 94.25 88 LEU A C 1
ATOM 716 O O . LEU A 1 88 ? -8.378 4.348 4.238 1.00 94.25 88 LEU A O 1
ATOM 720 N N . SER A 1 89 ? -7.111 6.139 4.727 1.00 94.81 89 SER A N 1
ATOM 721 C CA . SER A 1 89 ? -7.287 6.812 3.436 1.00 94.81 89 SER A CA 1
ATOM 722 C C . SER A 1 89 ? -6.619 6.033 2.303 1.00 94.81 89 SER A C 1
ATOM 724 O O . SER A 1 89 ? -7.166 5.941 1.203 1.00 94.81 89 SER A O 1
ATOM 726 N N . GLU A 1 90 ? -5.465 5.417 2.568 1.00 94.38 90 GLU A N 1
ATOM 727 C CA . GLU A 1 90 ? -4.822 4.495 1.633 1.00 94.38 90 GLU A CA 1
ATOM 728 C C . GLU A 1 90 ? -5.707 3.269 1.373 1.00 94.38 90 GLU A C 1
ATOM 730 O O . GLU A 1 90 ? -5.972 2.940 0.217 1.00 94.38 90 GLU A O 1
ATOM 735 N N . ILE A 1 91 ? -6.226 2.628 2.428 1.00 93.31 91 ILE A N 1
ATOM 736 C CA . ILE A 1 91 ? -7.135 1.478 2.301 1.00 93.31 91 ILE A CA 1
ATOM 737 C C . ILE A 1 91 ? -8.376 1.853 1.481 1.00 93.31 91 ILE A C 1
ATOM 739 O O . ILE A 1 91 ? -8.750 1.108 0.574 1.00 93.31 91 ILE A O 1
ATOM 743 N N . ASP A 1 92 ? -8.996 3.003 1.758 1.00 92.12 92 ASP A N 1
ATOM 744 C CA . ASP A 1 92 ? -10.167 3.470 1.012 1.00 92.12 92 ASP A CA 1
ATOM 745 C C . ASP A 1 92 ? -9.845 3.725 -0.467 1.00 92.12 92 ASP A C 1
ATOM 747 O O . ASP A 1 92 ? -10.572 3.279 -1.354 1.00 92.12 92 ASP A O 1
ATOM 751 N N . SER A 1 93 ? -8.695 4.337 -0.751 1.00 93.19 93 SER A N 1
ATOM 752 C CA . SER A 1 93 ? -8.240 4.575 -2.125 1.00 93.19 93 SER A CA 1
ATOM 753 C C . SER A 1 93 ? -8.048 3.265 -2.897 1.00 93.19 93 SER A C 1
ATOM 755 O O . SER A 1 93 ? -8.500 3.138 -4.035 1.00 93.19 93 SER A O 1
ATOM 757 N N . VAL A 1 94 ? -7.429 2.251 -2.280 1.00 92.69 94 VAL A N 1
ATOM 758 C CA . VAL A 1 94 ? -7.235 0.937 -2.918 1.00 92.69 94 VAL A CA 1
ATOM 759 C C . VAL A 1 94 ? -8.576 0.212 -3.102 1.00 92.69 94 VAL A C 1
ATOM 761 O O . VAL A 1 94 ? -8.781 -0.437 -4.128 1.00 92.69 94 VAL A O 1
ATOM 764 N N . LYS A 1 95 ? -9.524 0.365 -2.168 1.00 92.00 95 LYS A N 1
ATOM 765 C CA . LYS A 1 95 ? -10.884 -0.201 -2.268 1.00 92.00 95 LYS A CA 1
ATOM 766 C C . LYS A 1 95 ? -11.687 0.322 -3.455 1.00 92.00 95 LYS A C 1
ATOM 768 O O . LYS A 1 95 ? -12.557 -0.397 -3.950 1.00 92.00 95 LYS A O 1
ATOM 773 N N . GLN A 1 96 ? -11.423 1.546 -3.913 1.00 91.50 96 GLN A N 1
ATOM 774 C CA . GLN A 1 96 ? -12.105 2.118 -5.078 1.00 91.50 96 GLN A CA 1
ATOM 775 C C . GLN A 1 96 ? -11.702 1.435 -6.393 1.00 91.50 96 GLN A C 1
ATOM 777 O O . GLN A 1 96 ? -12.454 1.484 -7.365 1.00 91.50 96 GLN A O 1
ATOM 782 N N . ASN A 1 97 ? -10.555 0.752 -6.426 1.00 91.81 97 ASN A N 1
ATOM 783 C CA . ASN A 1 97 ? -10.136 -0.026 -7.583 1.00 91.81 97 ASN A CA 1
ATOM 784 C C . ASN A 1 97 ? -10.894 -1.365 -7.638 1.00 91.81 97 ASN A C 1
ATOM 786 O O . ASN A 1 97 ? -10.832 -2.176 -6.709 1.00 91.81 97 ASN A O 1
ATOM 790 N N . GLU A 1 98 ? -11.573 -1.630 -8.758 1.00 91.44 98 GLU A N 1
ATOM 791 C CA . GLU A 1 98 ? -12.380 -2.842 -8.964 1.00 91.44 98 GLU A CA 1
ATOM 792 C C . GLU A 1 98 ? -11.595 -4.140 -8.734 1.00 91.44 98 GLU A C 1
ATOM 794 O O . GLU A 1 98 ? -12.158 -5.106 -8.216 1.00 91.44 98 GLU A O 1
ATOM 799 N N . ARG A 1 99 ? -10.287 -4.146 -9.032 1.00 91.25 99 ARG A N 1
ATOM 800 C CA . ARG A 1 99 ? -9.397 -5.299 -8.827 1.00 91.25 99 ARG A CA 1
ATOM 801 C C . ARG A 1 99 ? -9.306 -5.727 -7.360 1.00 91.25 99 ARG A C 1
ATOM 803 O O . ARG A 1 99 ? -9.157 -6.914 -7.084 1.00 91.25 99 ARG A O 1
ATOM 810 N N . TYR A 1 100 ? -9.385 -4.779 -6.427 1.00 92.19 100 TYR A N 1
ATOM 811 C CA . TYR A 1 100 ? -9.167 -5.020 -4.994 1.00 92.19 100 TYR A CA 1
ATOM 812 C C . TYR A 1 100 ? -10.446 -4.918 -4.159 1.00 92.19 100 TYR A C 1
ATOM 814 O O . TYR A 1 100 ? -10.490 -5.405 -3.029 1.00 92.19 100 TYR A O 1
ATOM 822 N N . LYS A 1 101 ? -11.507 -4.325 -4.717 1.00 90.50 101 LYS A N 1
ATOM 823 C CA . LYS A 1 101 ? -12.773 -4.046 -4.031 1.00 90.50 101 LYS A CA 1
ATOM 824 C C . LYS A 1 101 ? -13.340 -5.246 -3.271 1.00 90.50 101 LYS A C 1
ATOM 826 O O . LYS A 1 101 ? -13.762 -5.102 -2.130 1.00 90.50 101 LYS A O 1
ATOM 831 N N . LEU A 1 102 ? -13.347 -6.429 -3.888 1.00 90.69 102 LEU A N 1
ATOM 832 C CA . LEU A 1 102 ? -13.958 -7.621 -3.295 1.00 90.69 102 LEU A CA 1
ATOM 833 C C . LEU A 1 102 ? -13.175 -8.137 -2.081 1.00 90.69 102 LEU A C 1
ATOM 835 O O . LEU A 1 102 ? -13.774 -8.423 -1.048 1.00 90.69 102 LEU A O 1
ATOM 839 N N . VAL A 1 103 ? -11.846 -8.219 -2.181 1.00 91.81 103 VAL A N 1
ATOM 840 C CA . VAL A 1 103 ? -10.999 -8.705 -1.077 1.00 91.81 103 VAL A CA 1
ATOM 841 C C . VAL A 1 103 ? -10.904 -7.698 0.067 1.00 91.81 103 VAL A C 1
ATOM 843 O O . VAL A 1 103 ? -10.750 -8.099 1.216 1.00 91.81 103 VAL A O 1
ATOM 846 N N . LEU A 1 104 ? -11.049 -6.401 -0.219 1.00 91.44 104 LEU A N 1
ATOM 847 C CA . LEU A 1 104 ? -11.011 -5.333 0.781 1.00 91.44 104 LEU A CA 1
ATOM 848 C C . LEU A 1 104 ? -12.387 -4.986 1.374 1.00 91.44 104 LEU A C 1
ATOM 850 O O . LEU A 1 104 ? -12.454 -4.212 2.327 1.00 91.44 104 LEU A O 1
ATOM 854 N N . ALA A 1 105 ? -13.481 -5.575 0.879 1.00 89.94 105 ALA A N 1
ATOM 855 C CA . ALA A 1 105 ? -14.828 -5.342 1.411 1.00 89.94 105 ALA A CA 1
ATOM 856 C C . ALA A 1 105 ? -14.963 -5.732 2.896 1.00 89.94 105 ALA A C 1
ATOM 858 O O . ALA A 1 105 ? -15.865 -5.267 3.587 1.00 89.94 105 ALA A O 1
ATOM 859 N N . TYR A 1 106 ? -14.048 -6.555 3.421 1.00 88.31 106 TYR A N 1
ATOM 860 C CA . TYR A 1 106 ? -14.024 -6.908 4.840 1.00 88.31 106 TYR A CA 1
ATOM 861 C C . TYR A 1 106 ? -13.864 -5.682 5.756 1.00 88.31 106 TYR A C 1
ATOM 863 O O . TYR A 1 106 ? -14.357 -5.704 6.884 1.00 88.31 106 TYR A O 1
ATOM 871 N N . PHE A 1 107 ? -13.207 -4.618 5.280 1.00 89.00 107 PHE A N 1
ATOM 872 C CA . PHE A 1 107 ? -13.054 -3.370 6.028 1.00 89.00 107 PHE A CA 1
ATOM 873 C C . PHE A 1 107 ? -14.389 -2.638 6.234 1.00 89.00 107 PHE A C 1
ATOM 875 O O . PHE A 1 107 ? -14.496 -1.839 7.159 1.00 89.00 107 PHE A O 1
ATOM 882 N N . ASP A 1 108 ? -15.409 -2.936 5.421 1.00 88.50 108 ASP A N 1
ATOM 883 C CA . ASP A 1 108 ? -16.769 -2.398 5.570 1.00 88.50 108 ASP A CA 1
ATOM 884 C C . ASP A 1 108 ? -17.640 -3.238 6.515 1.00 88.50 108 ASP A C 1
ATOM 886 O O . ASP A 1 108 ? -18.715 -2.808 6.937 1.00 88.50 108 ASP A O 1
ATOM 890 N N . ALA A 1 109 ? -17.196 -4.448 6.862 1.00 90.38 109 ALA A N 1
ATOM 891 C CA . ALA A 1 109 ? -17.894 -5.296 7.813 1.00 90.38 109 ALA A CA 1
ATOM 892 C C . ALA A 1 109 ? -17.593 -4.864 9.254 1.00 90.38 109 ALA A C 1
ATOM 894 O O . ALA A 1 109 ? -16.510 -4.365 9.565 1.00 90.38 109 ALA A O 1
ATOM 895 N N . SER A 1 110 ? -18.518 -5.154 10.176 1.00 87.75 110 SER A N 1
ATOM 896 C CA . SER A 1 110 ? -18.371 -4.812 11.599 1.00 87.75 110 SER A CA 1
ATOM 897 C C . SER A 1 110 ? -17.064 -5.321 12.208 1.00 87.75 110 SER A C 1
ATOM 899 O O . SER A 1 110 ? -16.481 -4.652 13.052 1.00 87.75 110 SER A O 1
ATOM 901 N N . TYR A 1 111 ? -16.578 -6.481 11.759 1.00 84.44 111 TYR A N 1
ATOM 902 C CA . TYR A 1 111 ? -15.297 -7.024 12.199 1.00 84.44 111 TYR A CA 1
ATOM 903 C C . TYR A 1 111 ? -14.115 -6.113 11.816 1.00 84.44 111 TYR A C 1
ATOM 905 O O . TYR A 1 111 ? -13.307 -5.776 12.678 1.00 84.44 111 TYR A O 1
ATOM 913 N N . GLY A 1 112 ? -14.042 -5.660 10.559 1.00 87.44 112 GLY A N 1
ATOM 914 C CA . GLY A 1 112 ? -12.982 -4.757 10.095 1.00 87.44 112 GLY A CA 1
ATOM 915 C C . GLY A 1 112 ? -13.061 -3.378 10.751 1.00 87.44 112 GLY A C 1
ATOM 916 O O . GLY A 1 112 ? -12.045 -2.834 11.177 1.00 87.44 112 GLY A O 1
ATOM 917 N N . VAL A 1 113 ? -14.274 -2.847 10.930 1.00 90.19 113 VAL A N 1
ATOM 918 C CA . VAL A 1 113 ? -14.484 -1.584 11.655 1.00 90.19 113 VAL A CA 1
ATOM 919 C C . VAL A 1 113 ? -14.027 -1.705 13.111 1.00 90.19 113 VAL A C 1
ATOM 921 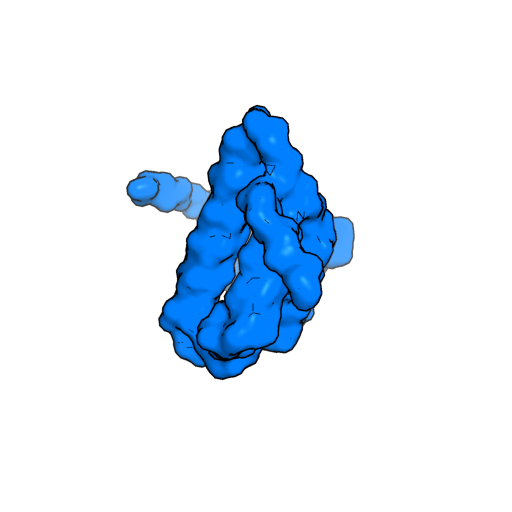O O . VAL A 1 113 ? -13.343 -0.816 13.615 1.00 90.19 113 VAL A O 1
ATOM 924 N N . ASN A 1 114 ? -14.330 -2.817 13.782 1.00 89.62 114 ASN A N 1
ATOM 925 C CA . ASN A 1 114 ? -13.882 -3.049 15.153 1.00 89.62 114 ASN A CA 1
ATOM 926 C C . ASN A 1 114 ? -12.349 -3.109 15.261 1.00 89.62 114 ASN A C 1
ATOM 928 O O . ASN A 1 114 ? -11.798 -2.535 16.201 1.00 89.62 114 ASN A O 1
ATOM 932 N N . GLU A 1 115 ? -11.645 -3.726 14.301 1.00 89.00 115 GLU A N 1
ATOM 933 C CA . GLU A 1 115 ? -10.170 -3.716 14.273 1.00 89.00 115 GLU A CA 1
ATOM 934 C C . GLU A 1 115 ? -9.619 -2.279 14.293 1.00 89.00 115 GLU A C 1
ATOM 936 O O . GLU A 1 115 ? -8.666 -2.010 15.020 1.00 89.00 115 GLU A O 1
ATOM 941 N N . ILE A 1 116 ? -10.265 -1.336 13.600 1.00 90.94 116 ILE A N 1
ATOM 942 C CA . ILE A 1 116 ? -9.875 0.084 13.576 1.00 90.94 116 ILE A CA 1
ATOM 943 C C . ILE A 1 116 ? -10.227 0.775 14.895 1.00 90.94 116 ILE A C 1
ATOM 945 O O . ILE A 1 116 ? -9.391 1.436 15.512 1.00 90.94 116 ILE A O 1
ATOM 949 N N . VAL A 1 117 ? -11.469 0.611 15.351 1.00 90.38 117 VAL A N 1
ATOM 950 C CA . VAL A 1 117 ? -11.990 1.295 16.539 1.00 90.38 117 VAL A CA 1
ATOM 951 C C . VAL A 1 117 ? -11.205 0.898 17.794 1.00 90.38 117 VAL A C 1
ATOM 953 O O . VAL A 1 117 ? -10.933 1.747 18.642 1.00 90.38 117 VAL A O 1
ATOM 956 N N . THR A 1 118 ? -10.739 -0.353 17.887 1.00 90.69 118 THR A N 1
ATOM 957 C CA . THR A 1 118 ? -9.904 -0.807 19.016 1.00 90.69 118 THR A CA 1
ATOM 958 C C . THR A 1 118 ? -8.567 -0.068 19.136 1.00 90.69 118 THR A C 1
ATOM 960 O O . THR A 1 118 ? -7.974 -0.055 20.223 1.00 90.69 118 THR A O 1
ATOM 963 N N . LYS A 1 119 ? -8.094 0.568 18.053 1.00 90.56 119 LYS A N 1
ATOM 964 C CA . LYS A 1 119 ? -6.863 1.368 18.038 1.00 90.56 119 LYS A CA 1
ATOM 965 C C . LYS A 1 119 ? -7.072 2.785 18.564 1.00 90.56 119 LYS A C 1
ATOM 967 O O . LYS A 1 119 ? -6.090 3.404 18.959 1.00 90.56 119 LYS A O 1
ATOM 972 N N . LEU A 1 120 ? -8.303 3.296 18.588 1.00 89.69 120 LEU A N 1
ATOM 973 C CA . LEU A 1 120 ? -8.591 4.672 18.988 1.00 89.69 120 LEU A CA 1
ATOM 974 C C . LEU A 1 120 ? -8.459 4.879 20.509 1.00 89.69 120 LEU A C 1
ATOM 976 O O . LEU A 1 120 ? -8.697 3.953 21.299 1.00 89.69 120 LEU A O 1
ATOM 980 N N . PRO A 1 121 ? -8.111 6.105 20.946 1.00 81.56 121 PRO A N 1
ATOM 981 C CA . PRO A 1 121 ? -8.156 6.453 22.357 1.00 81.56 121 PRO A CA 1
ATOM 982 C C . PRO A 1 121 ? -9.613 6.409 22.847 1.00 81.56 121 PRO A C 1
ATOM 984 O O . PRO A 1 121 ? -10.539 6.721 22.102 1.00 81.56 121 PRO A O 1
ATOM 987 N N . TYR A 1 122 ? -9.816 6.015 24.107 1.00 72.69 122 TYR A N 1
ATOM 988 C CA . TYR A 1 122 ? -11.127 5.885 24.774 1.00 72.69 122 TYR A CA 1
ATOM 989 C C . TYR A 1 122 ? -12.043 4.735 24.322 1.00 72.69 122 TYR A C 1
ATOM 991 O O . TYR A 1 122 ? -13.142 4.612 24.859 1.00 72.69 122 TYR A O 1
ATOM 999 N N . PHE A 1 123 ? -11.609 3.843 23.421 1.00 63.69 123 PHE A N 1
ATOM 1000 C CA . PHE A 1 123 ? -12.364 2.610 23.187 1.00 63.69 123 PHE A CA 1
ATOM 1001 C C . PHE A 1 123 ? -12.243 1.660 24.390 1.00 63.69 123 PHE A C 1
ATOM 1003 O O . PHE A 1 123 ? -11.176 1.071 24.636 1.00 63.69 123 PHE A O 1
ATOM 1010 N N . HIS A 1 124 ? -13.349 1.537 25.126 1.00 55.41 124 HIS A N 1
ATOM 1011 C CA . HIS A 1 124 ? -13.601 0.518 26.138 1.00 55.41 124 HIS A CA 1
ATOM 1012 C C . HIS A 1 124 ? -14.396 -0.613 25.478 1.00 55.41 124 HIS A C 1
ATOM 1014 O O . HIS A 1 124 ? -15.530 -0.408 25.057 1.00 55.41 124 HIS A O 1
ATOM 1020 N N . ALA A 1 125 ? -13.770 -1.781 25.327 1.00 53.31 125 ALA A N 1
ATOM 1021 C CA . ALA A 1 125 ? -14.507 -3.008 25.059 1.00 53.31 125 ALA A CA 1
ATOM 1022 C C . ALA A 1 125 ? -15.065 -3.475 26.407 1.00 53.31 125 ALA A C 1
ATOM 1024 O O . ALA A 1 125 ? -14.272 -3.840 27.279 1.00 53.31 125 ALA A O 1
ATOM 1025 N N . ASP A 1 126 ? -16.380 -3.359 26.584 1.00 42.56 126 ASP A N 1
ATOM 1026 C CA . ASP A 1 126 ? -17.107 -3.981 27.697 1.00 42.56 126 ASP A CA 1
ATOM 1027 C C . ASP A 1 126 ? -17.159 -5.509 27.530 1.00 42.56 126 ASP A C 1
ATOM 1029 O O . ASP A 1 126 ? -17.351 -5.978 26.380 1.00 42.56 126 ASP A O 1
#

Secondary structure (DSSP, 8-state):
-------HHHHHHHHHHHS-HHHHHHHHHHHHHTTT-HHHHHHHHHHHHHHHH--HHHHHHHHHHHHHHSPPPPTT-HHHHHHHHHHHHHHHHHHTSHHHHHHHGGGGSHHHHHHHHTTSTT----